Protein AF-A0A6N9YQQ5-F1 (afdb_monomer_lite)

Radius of gyration: 19.73 Å; chains: 1; bounding box: 57×59×34 Å

pLDDT: mean 76.79, std 17.22, range [44.03, 97.12]

Structure (mmCIF, N/CA/C/O backbone):
data_AF-A0A6N9YQQ5-F1
#
_entry.id   AF-A0A6N9YQQ5-F1
#
loop_
_atom_site.group_PDB
_atom_site.id
_atom_site.type_symbol
_atom_site.label_atom_id
_atom_site.label_alt_id
_atom_site.label_comp_id
_atom_site.label_asym_id
_atom_site.label_entity_id
_atom_site.label_seq_id
_atom_site.pdbx_PDB_ins_code
_atom_site.Cartn_x
_atom_site.Cartn_y
_atom_site.Cartn_z
_atom_site.occupancy
_atom_site.B_iso_or_equiv
_atom_site.auth_seq_id
_atom_site.auth_comp_id
_atom_site.auth_asym_id
_atom_site.auth_atom_id
_atom_site.pdbx_PDB_model_num
ATOM 1 N N . MET A 1 1 ? 18.029 0.906 15.409 1.00 44.41 1 MET A N 1
ATOM 2 C CA . MET A 1 1 ? 16.706 1.512 15.149 1.00 44.41 1 MET A CA 1
ATOM 3 C C . MET A 1 1 ? 16.114 0.746 13.986 1.00 44.41 1 MET A C 1
ATOM 5 O O . MET A 1 1 ? 16.618 0.909 12.889 1.00 44.41 1 MET A O 1
ATOM 9 N N . SER A 1 2 ? 15.171 -0.160 14.237 1.00 49.78 2 SER A N 1
ATOM 10 C CA . SER A 1 2 ? 14.577 -0.980 13.175 1.00 49.78 2 SER A CA 1
ATOM 11 C C . SER A 1 2 ? 13.732 -0.104 12.256 1.00 49.78 2 SER A C 1
ATOM 13 O O . SER A 1 2 ? 12.932 0.701 12.750 1.00 49.78 2 SER A O 1
ATOM 15 N N . ASP A 1 3 ? 13.934 -0.235 10.947 1.00 57.97 3 ASP A N 1
ATOM 16 C CA . ASP A 1 3 ? 13.104 0.438 9.956 1.00 57.97 3 ASP A CA 1
ATOM 17 C C . ASP A 1 3 ? 11.647 -0.001 10.140 1.00 57.97 3 ASP A C 1
ATOM 19 O O . ASP A 1 3 ? 11.323 -1.184 10.204 1.00 57.97 3 ASP A O 1
ATOM 23 N N . ARG A 1 4 ? 10.756 0.981 10.320 1.00 75.06 4 ARG A N 1
ATOM 24 C CA . ARG A 1 4 ? 9.326 0.753 10.604 1.00 75.06 4 ARG A CA 1
ATOM 25 C C . ARG A 1 4 ? 8.532 0.340 9.362 1.00 75.06 4 ARG A C 1
ATOM 27 O O . ARG A 1 4 ? 7.310 0.210 9.441 1.00 75.06 4 ARG A O 1
ATOM 34 N N . TYR A 1 5 ? 9.199 0.170 8.227 1.00 78.12 5 TYR A N 1
ATOM 35 C CA . TYR A 1 5 ? 8.588 -0.231 6.975 1.00 78.12 5 TYR A CA 1
ATOM 36 C C . TYR A 1 5 ? 9.581 -0.974 6.093 1.00 78.12 5 TYR A C 1
ATOM 38 O O . TYR A 1 5 ? 10.789 -0.803 6.242 1.00 78.12 5 TYR A O 1
ATOM 46 N N . VAL A 1 6 ? 9.042 -1.765 5.174 1.00 84.31 6 VAL A N 1
ATOM 47 C CA . VAL A 1 6 ? 9.791 -2.487 4.149 1.00 84.31 6 VAL A CA 1
ATOM 48 C C . VAL A 1 6 ? 9.030 -2.328 2.835 1.00 84.31 6 VAL A C 1
ATOM 50 O O . VAL A 1 6 ? 7.799 -2.446 2.803 1.00 84.31 6 VAL A O 1
ATOM 53 N N . LEU A 1 7 ? 9.738 -1.999 1.754 1.00 86.31 7 LEU A N 1
ATOM 54 C CA . LEU A 1 7 ? 9.137 -1.996 0.422 1.00 86.31 7 LEU A CA 1
ATOM 55 C C . LEU A 1 7 ? 8.830 -3.431 0.018 1.00 86.31 7 LEU A C 1
ATOM 57 O O . LEU A 1 7 ? 9.585 -4.345 0.337 1.00 86.31 7 LEU A O 1
ATOM 61 N N . VAL A 1 8 ? 7.737 -3.646 -0.708 1.00 85.75 8 VAL A N 1
ATOM 62 C CA . VAL A 1 8 ? 7.360 -5.000 -1.138 1.00 85.75 8 VAL A CA 1
ATOM 63 C C . VAL A 1 8 ? 8.489 -5.703 -1.903 1.00 85.75 8 VAL A C 1
ATOM 65 O O . VAL A 1 8 ? 8.668 -6.905 -1.750 1.00 85.75 8 VAL A O 1
ATOM 68 N N . GLU A 1 9 ? 9.296 -4.961 -2.662 1.00 84.69 9 GLU A N 1
ATOM 69 C CA . GLU A 1 9 ? 10.443 -5.499 -3.399 1.00 84.69 9 GLU A CA 1
ATOM 70 C C . GLU A 1 9 ? 11.585 -5.939 -2.475 1.00 84.69 9 GLU A C 1
ATOM 72 O O . GLU A 1 9 ? 12.107 -7.044 -2.635 1.00 84.69 9 GLU A O 1
ATOM 77 N N . ASP A 1 10 ? 11.913 -5.132 -1.463 1.00 84.38 10 ASP A N 1
ATOM 78 C CA . ASP A 1 10 ? 12.912 -5.477 -0.445 1.00 84.38 10 ASP A CA 1
ATOM 79 C C . ASP A 1 10 ? 12.462 -6.701 0.359 1.00 84.38 10 ASP A C 1
ATOM 81 O O . ASP A 1 10 ? 13.241 -7.623 0.591 1.00 84.38 10 ASP A O 1
ATOM 85 N N . ALA A 1 11 ? 11.172 -6.772 0.700 1.00 83.50 11 ALA A N 1
ATOM 86 C CA . ALA A 1 11 ? 10.595 -7.924 1.384 1.00 83.50 11 ALA A CA 1
ATOM 87 C C . ALA A 1 11 ? 10.686 -9.206 0.538 1.00 83.50 11 ALA A C 1
ATOM 89 O O . ALA A 1 11 ? 10.936 -10.294 1.064 1.00 83.50 11 ALA A O 1
ATOM 90 N N . ILE A 1 12 ? 10.514 -9.093 -0.784 1.00 82.81 12 ILE A N 1
ATOM 91 C CA . ILE A 1 12 ? 10.713 -10.209 -1.716 1.00 82.81 12 ILE A CA 1
ATOM 92 C C . ILE A 1 12 ? 12.190 -10.625 -1.751 1.00 82.81 12 ILE A C 1
ATOM 94 O O . ILE A 1 12 ? 12.478 -11.824 -1.774 1.00 82.81 12 ILE A O 1
ATOM 98 N N . ALA A 1 13 ? 13.124 -9.670 -1.760 1.00 83.38 13 ALA A N 1
ATOM 99 C CA . ALA A 1 13 ? 14.558 -9.954 -1.746 1.00 83.38 13 ALA A CA 1
ATOM 100 C C . ALA A 1 13 ? 14.984 -10.653 -0.443 1.00 83.38 13 ALA A C 1
ATOM 102 O O . ALA A 1 13 ? 15.577 -11.731 -0.487 1.00 83.38 13 ALA A O 1
ATOM 103 N N . ASP A 1 14 ? 14.575 -10.122 0.707 1.00 83.81 14 ASP A N 1
ATOM 104 C CA . ASP A 1 14 ? 14.819 -10.703 2.030 1.00 83.81 14 ASP A CA 1
ATOM 105 C C . ASP A 1 14 ? 14.288 -12.136 2.144 1.00 83.81 14 ASP A C 1
ATOM 107 O O . ASP A 1 14 ? 14.977 -13.022 2.658 1.00 83.81 14 ASP A O 1
ATOM 111 N N . ARG A 1 15 ? 13.095 -12.394 1.593 1.00 80.81 15 ARG A N 1
ATOM 112 C CA . ARG A 1 15 ? 12.509 -13.738 1.527 1.00 80.81 15 ARG A CA 1
ATOM 113 C C . ARG A 1 15 ? 13.369 -14.702 0.712 1.00 80.81 15 ARG A C 1
ATOM 115 O O . ARG A 1 15 ? 13.548 -15.848 1.123 1.00 80.81 15 ARG A O 1
ATOM 122 N N . ARG A 1 16 ? 13.907 -14.268 -0.433 1.00 79.88 16 ARG A N 1
ATOM 123 C CA . ARG A 1 16 ? 14.819 -15.096 -1.251 1.00 79.88 16 ARG A CA 1
ATOM 124 C C . ARG A 1 16 ? 16.094 -15.459 -0.490 1.00 79.88 16 ARG A C 1
ATOM 126 O O . ARG A 1 16 ? 16.671 -16.509 -0.750 1.00 79.88 16 ARG A O 1
ATOM 133 N N . GLU A 1 17 ? 16.489 -14.625 0.465 1.00 84.69 17 GLU A N 1
ATOM 134 C CA . GLU A 1 17 ? 17.653 -14.825 1.330 1.00 84.69 17 GLU A CA 1
ATOM 135 C C . GLU A 1 17 ? 17.317 -15.538 2.656 1.00 84.69 17 GLU A C 1
ATOM 137 O O . GLU A 1 17 ? 18.196 -15.725 3.497 1.00 84.69 17 GLU A O 1
ATOM 142 N N . GLY A 1 18 ? 16.064 -15.970 2.854 1.00 78.62 18 GLY A N 1
ATOM 143 C CA . GLY A 1 18 ? 15.627 -16.700 4.048 1.00 78.62 18 GLY A CA 1
ATOM 144 C C . GLY A 1 18 ? 15.507 -15.845 5.315 1.00 78.62 18 GLY A C 1
ATOM 145 O O . GLY A 1 18 ? 15.458 -16.396 6.417 1.00 78.62 18 GLY A O 1
ATOM 146 N N . ARG A 1 19 ? 15.470 -14.514 5.182 1.00 79.44 19 ARG A N 1
ATOM 147 C CA . ARG A 1 19 ? 15.170 -13.588 6.285 1.00 79.44 19 ARG A CA 1
ATOM 148 C C . ARG A 1 19 ? 13.656 -13.469 6.483 1.00 79.44 19 ARG A C 1
ATOM 150 O O . ARG A 1 19 ? 12.893 -13.763 5.571 1.00 79.44 19 ARG A O 1
ATOM 157 N N . ASP A 1 20 ? 13.227 -13.042 7.674 1.00 70.62 20 ASP A N 1
ATOM 158 C CA . ASP A 1 20 ? 11.829 -12.668 7.939 1.00 70.62 20 ASP A CA 1
ATOM 159 C C . ASP A 1 20 ? 11.631 -11.182 7.584 1.00 70.62 20 ASP A C 1
ATOM 161 O O . ASP A 1 20 ? 12.115 -10.321 8.326 1.00 70.62 20 ASP A O 1
ATOM 165 N N . PRO A 1 21 ? 10.960 -10.861 6.462 1.00 67.81 21 PRO A N 1
ATOM 166 C CA . PRO A 1 21 ? 10.908 -9.496 5.948 1.00 67.81 21 PRO A CA 1
ATOM 167 C C . PRO A 1 21 ? 9.890 -8.591 6.657 1.00 67.81 21 PRO A C 1
ATOM 169 O O . PRO A 1 21 ? 9.894 -7.383 6.439 1.00 67.81 21 PRO A O 1
ATOM 172 N N . VAL A 1 22 ? 8.966 -9.138 7.461 1.00 68.69 22 VAL A N 1
ATOM 173 C CA . VAL A 1 22 ? 7.728 -8.422 7.853 1.00 68.69 22 VAL A CA 1
ATOM 174 C C . VAL A 1 22 ? 7.458 -8.385 9.357 1.00 68.69 22 VAL A C 1
ATOM 176 O O . VAL A 1 22 ? 6.393 -7.935 9.791 1.00 68.69 22 VAL A O 1
ATOM 179 N N . ALA A 1 23 ? 8.411 -8.807 10.189 1.00 64.81 23 ALA A N 1
ATOM 180 C CA . ALA A 1 23 ? 8.263 -8.811 11.642 1.00 64.81 23 ALA A CA 1
ATOM 181 C C . ALA A 1 23 ? 8.130 -7.387 12.235 1.00 64.81 23 ALA A C 1
ATOM 183 O O . ALA A 1 23 ? 9.099 -6.766 12.666 1.00 64.81 23 ALA A O 1
ATOM 184 N N . GLY A 1 24 ? 6.895 -6.879 12.310 1.00 64.31 24 GLY A N 1
ATOM 185 C CA . GLY A 1 24 ? 6.561 -5.600 12.948 1.00 64.31 24 GLY A CA 1
ATOM 186 C C . GLY A 1 24 ? 6.788 -4.355 12.084 1.00 64.31 24 GLY A C 1
ATOM 187 O O . GLY A 1 24 ? 6.746 -3.247 12.618 1.00 64.31 24 GLY A O 1
ATOM 188 N N . ALA A 1 25 ? 7.001 -4.521 10.778 1.00 74.00 25 ALA A N 1
ATOM 189 C CA . ALA A 1 25 ? 7.158 -3.427 9.822 1.00 74.00 25 ALA A CA 1
ATOM 190 C C . ALA A 1 25 ? 5.900 -3.257 8.960 1.00 74.00 25 ALA A C 1
ATOM 192 O O . ALA A 1 25 ? 5.204 -4.220 8.669 1.00 74.00 25 ALA A O 1
ATOM 193 N N . CYS A 1 26 ? 5.597 -2.031 8.543 1.00 82.50 26 CYS A N 1
ATOM 194 C CA . CYS A 1 26 ? 4.584 -1.765 7.524 1.00 82.50 26 CYS A CA 1
ATOM 195 C C . CYS A 1 26 ? 5.095 -2.198 6.139 1.00 82.50 26 CYS A C 1
ATOM 197 O O . CYS A 1 26 ? 6.205 -1.824 5.769 1.00 82.50 26 CYS A O 1
ATOM 199 N N . VAL A 1 27 ? 4.298 -2.918 5.348 1.00 88.75 27 VAL A N 1
ATOM 200 C CA . VAL A 1 27 ? 4.651 -3.227 3.954 1.00 88.75 27 VAL A CA 1
ATOM 201 C C . VAL A 1 27 ? 4.112 -2.140 3.045 1.00 88.75 27 VAL A C 1
ATOM 203 O O . VAL A 1 27 ? 2.923 -1.817 3.075 1.00 88.75 27 VAL A O 1
ATOM 206 N N . VAL A 1 28 ? 4.999 -1.566 2.245 1.00 90.25 28 VAL A N 1
ATOM 207 C CA . VAL A 1 28 ? 4.684 -0.454 1.352 1.00 90.25 28 VAL A CA 1
ATOM 208 C C . VAL A 1 28 ? 4.761 -0.941 -0.080 1.00 90.25 28 VAL A C 1
ATOM 210 O O . VAL A 1 28 ? 5.764 -1.521 -0.499 1.00 90.25 28 VAL A O 1
ATOM 213 N N . VAL A 1 29 ? 3.695 -0.691 -0.827 1.00 92.44 29 VAL A N 1
ATOM 214 C CA . VAL A 1 29 ? 3.557 -1.108 -2.215 1.00 92.44 29 VAL A CA 1
ATOM 215 C C . VAL A 1 29 ? 3.416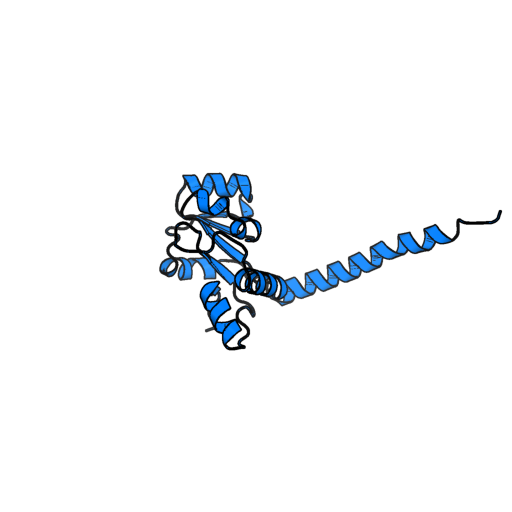 0.139 -3.083 1.00 92.44 29 VAL A C 1
ATOM 217 O O . VAL A 1 29 ? 2.407 0.841 -2.973 1.00 92.44 29 VAL A O 1
ATOM 220 N N . PRO A 1 30 ? 4.410 0.454 -3.930 1.00 91.38 30 PRO A N 1
ATOM 221 C CA . PRO A 1 30 ? 4.257 1.496 -4.933 1.00 91.38 30 PRO A CA 1
ATOM 222 C C . PRO A 1 30 ? 3.101 1.167 -5.882 1.00 91.38 30 PRO A C 1
ATOM 224 O O . PRO A 1 30 ? 2.888 0.004 -6.227 1.00 91.38 30 PRO A O 1
ATOM 227 N N . GLY A 1 31 ? 2.357 2.184 -6.307 1.00 91.56 31 GLY A N 1
ATOM 228 C CA . GLY A 1 31 ? 1.375 2.052 -7.375 1.00 91.56 31 GLY A CA 1
ATOM 229 C C . GLY A 1 31 ? 2.035 1.727 -8.714 1.00 91.56 31 GLY A C 1
ATOM 230 O O . GLY A 1 31 ? 3.220 1.994 -8.935 1.00 91.56 31 GLY A O 1
ATOM 231 N N . SER A 1 32 ? 1.251 1.165 -9.629 1.00 91.62 32 SER A N 1
ATOM 232 C CA . SER A 1 32 ? 1.693 0.782 -10.974 1.00 91.62 32 SER A CA 1
ATOM 233 C C . SER A 1 32 ? 2.308 1.934 -11.780 1.00 91.62 32 SER A C 1
ATOM 235 O O . SER A 1 32 ? 3.290 1.742 -12.495 1.00 91.62 32 SER A O 1
ATOM 237 N N . ALA A 1 33 ? 1.789 3.152 -11.623 1.00 87.19 33 ALA A N 1
ATOM 238 C CA . ALA A 1 33 ? 2.298 4.357 -12.261 1.00 87.19 33 ALA A CA 1
ATOM 239 C C . ALA A 1 33 ? 3.721 4.716 -11.807 1.00 87.19 33 ALA A C 1
ATOM 241 O O . ALA A 1 33 ? 4.484 5.299 -12.574 1.00 87.19 33 ALA A O 1
ATOM 242 N N . ALA A 1 34 ? 4.092 4.328 -10.585 1.00 84.38 34 ALA A N 1
ATOM 243 C CA . ALA A 1 34 ? 5.425 4.507 -10.020 1.00 84.38 34 ALA A CA 1
ATOM 244 C C . ALA A 1 34 ? 6.346 3.292 -10.263 1.00 84.38 34 ALA A C 1
ATOM 246 O O . ALA A 1 34 ? 7.383 3.172 -9.615 1.00 84.38 34 ALA A O 1
ATOM 247 N N . GLY A 1 35 ? 5.973 2.384 -11.173 1.00 84.94 35 GLY A N 1
ATOM 248 C CA . GLY A 1 35 ? 6.727 1.161 -11.466 1.00 84.94 35 GLY A CA 1
ATOM 249 C C . GLY A 1 35 ? 6.450 0.002 -10.506 1.00 84.94 35 GLY A C 1
ATOM 250 O O . GLY A 1 35 ? 7.106 -1.031 -10.602 1.00 84.94 35 GLY A O 1
ATOM 251 N N . GLY A 1 36 ? 5.482 0.152 -9.598 1.00 87.25 36 GLY A N 1
ATOM 252 C CA . GLY A 1 36 ? 5.051 -0.920 -8.710 1.00 87.25 36 GLY A CA 1
ATOM 253 C C . GLY A 1 36 ? 4.204 -1.993 -9.405 1.00 87.25 36 GLY A C 1
ATOM 254 O O . GLY A 1 36 ? 3.861 -1.883 -10.586 1.00 87.25 36 GLY A O 1
ATOM 255 N N . PRO A 1 37 ? 3.839 -3.062 -8.682 1.00 87.25 37 PRO A N 1
ATOM 256 C CA . PRO A 1 37 ? 3.098 -4.169 -9.266 1.00 87.25 37 PRO A CA 1
ATOM 257 C C . PRO A 1 37 ? 1.632 -3.808 -9.542 1.00 87.25 37 PRO A C 1
ATOM 259 O O . PRO A 1 37 ? 0.921 -3.323 -8.667 1.00 87.25 37 PRO A O 1
ATOM 262 N N . ALA A 1 38 ? 1.157 -4.122 -10.749 1.00 87.31 38 ALA A N 1
ATOM 263 C CA . ALA A 1 38 ? -0.263 -4.025 -11.105 1.00 87.31 38 ALA A CA 1
ATOM 264 C C . ALA A 1 38 ? -1.052 -5.310 -10.776 1.00 87.31 38 ALA A C 1
ATOM 266 O O . ALA A 1 38 ? -2.266 -5.273 -10.567 1.00 87.31 38 ALA A O 1
ATOM 267 N N . GLU A 1 39 ? -0.361 -6.451 -10.706 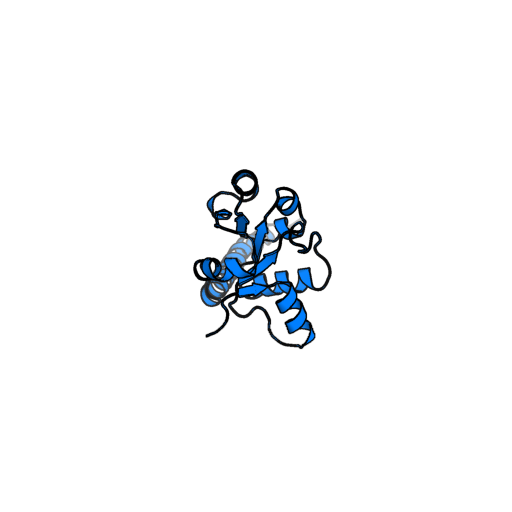1.00 89.69 39 GLU A N 1
ATOM 268 C CA . GLU A 1 39 ? -0.962 -7.773 -10.531 1.00 89.69 39 GLU A CA 1
ATOM 269 C C . GLU A 1 39 ? -0.460 -8.484 -9.271 1.00 89.69 39 GLU A C 1
ATOM 271 O O . GLU A 1 39 ? 0.671 -8.305 -8.814 1.00 89.69 39 GLU A O 1
ATOM 276 N N . LEU A 1 40 ? -1.317 -9.351 -8.734 1.00 85.62 40 LEU A N 1
ATOM 277 C CA . LEU A 1 40 ? -0.999 -10.238 -7.623 1.00 85.62 40 LEU A CA 1
ATOM 278 C C . LEU A 1 40 ? -0.369 -11.530 -8.146 1.00 85.62 40 LEU A C 1
ATOM 280 O O . LEU A 1 40 ? -1.069 -12.495 -8.445 1.00 85.62 40 LEU A O 1
ATOM 284 N N . VAL A 1 41 ? 0.962 -11.559 -8.231 1.00 87.94 41 VAL A N 1
ATOM 285 C CA . VAL A 1 41 ? 1.706 -12.722 -8.736 1.00 87.94 41 VAL A CA 1
ATOM 286 C C . VAL A 1 41 ? 2.745 -13.233 -7.741 1.00 87.94 41 VAL A C 1
ATOM 288 O O . VAL A 1 41 ? 3.472 -12.458 -7.119 1.00 87.94 41 VAL A O 1
ATOM 291 N N . GLY A 1 42 ? 2.824 -14.564 -7.623 1.00 87.88 42 GLY A N 1
ATOM 292 C CA . GLY A 1 42 ? 3.874 -15.307 -6.919 1.00 87.88 42 GLY A CA 1
ATOM 293 C C . GLY A 1 42 ? 4.343 -14.661 -5.613 1.00 87.88 42 GLY A C 1
ATOM 294 O O . GLY A 1 42 ? 3.604 -14.588 -4.634 1.00 87.88 42 GLY A O 1
ATOM 295 N N . ALA A 1 43 ? 5.583 -14.166 -5.626 1.00 86.88 43 ALA A N 1
ATOM 296 C CA . ALA A 1 43 ? 6.261 -13.625 -4.451 1.00 86.88 43 ALA A CA 1
ATOM 297 C C . ALA A 1 43 ? 5.562 -12.407 -3.816 1.00 86.88 43 ALA A C 1
ATOM 299 O O . ALA A 1 43 ? 5.669 -12.222 -2.607 1.00 86.88 43 ALA A O 1
ATOM 300 N N . ILE A 1 44 ? 4.825 -11.600 -4.591 1.00 87.81 44 ILE A N 1
ATOM 301 C CA . ILE A 1 44 ? 4.077 -10.451 -4.054 1.00 87.81 44 ILE A CA 1
ATOM 302 C C . ILE A 1 44 ? 2.946 -10.945 -3.152 1.00 87.81 44 ILE A C 1
ATOM 304 O O . ILE A 1 44 ? 2.779 -10.460 -2.037 1.00 87.81 44 ILE A O 1
ATOM 308 N N . VAL A 1 45 ? 2.192 -11.945 -3.616 1.00 88.62 45 VAL A N 1
ATOM 309 C CA . VAL A 1 45 ? 1.092 -12.539 -2.845 1.00 88.62 45 VAL A CA 1
ATOM 310 C C . VAL A 1 45 ? 1.618 -13.149 -1.553 1.00 88.62 45 VAL A C 1
ATOM 312 O O . VAL A 1 45 ? 1.052 -12.904 -0.489 1.00 88.62 45 VAL A O 1
ATOM 315 N N . ASP A 1 46 ? 2.726 -13.884 -1.634 1.00 88.38 46 ASP A N 1
ATOM 316 C CA . ASP A 1 46 ? 3.374 -14.482 -0.469 1.00 88.38 46 ASP A CA 1
ATOM 317 C C . ASP A 1 46 ? 3.739 -13.431 0.588 1.00 88.38 46 ASP A C 1
ATOM 319 O O . ASP A 1 46 ? 3.376 -13.585 1.755 1.00 88.38 46 ASP A O 1
ATOM 323 N N . VAL A 1 47 ? 4.396 -12.340 0.178 1.00 88.06 47 VAL A N 1
ATOM 324 C CA . VAL A 1 47 ? 4.798 -11.258 1.089 1.00 88.06 47 VAL A CA 1
ATOM 325 C C . VAL A 1 47 ? 3.586 -10.580 1.723 1.00 88.06 47 VAL A C 1
ATOM 327 O O . VAL A 1 47 ? 3.576 -10.355 2.932 1.00 88.06 47 VAL A O 1
ATOM 330 N N . LEU A 1 48 ? 2.540 -10.284 0.950 1.00 88.00 48 LEU A N 1
ATOM 331 C CA . LEU A 1 48 ? 1.339 -9.633 1.482 1.00 88.00 48 LEU A CA 1
ATOM 332 C C . LEU A 1 48 ? 0.572 -10.545 2.452 1.00 88.00 48 LEU A C 1
ATOM 334 O O . LEU A 1 48 ? 0.072 -10.077 3.478 1.00 88.00 48 LEU A O 1
ATOM 338 N N . ILE A 1 49 ? 0.521 -11.853 2.182 1.00 86.88 49 ILE A N 1
ATOM 339 C CA . ILE A 1 49 ? -0.052 -12.840 3.108 1.00 86.88 49 ILE A CA 1
ATOM 340 C C . ILE A 1 49 ? 0.761 -12.900 4.401 1.00 86.88 49 ILE A C 1
ATOM 342 O O . ILE A 1 49 ? 0.183 -12.986 5.487 1.00 86.88 49 ILE A O 1
ATOM 346 N N . GLU A 1 50 ? 2.087 -12.882 4.314 1.00 85.44 50 GLU A N 1
ATOM 347 C CA . GLU A 1 50 ? 2.959 -12.910 5.488 1.00 85.44 50 GLU A CA 1
ATOM 348 C C . GLU A 1 50 ? 2.846 -11.639 6.316 1.00 85.44 50 GLU A C 1
ATOM 350 O O . GLU A 1 50 ? 2.720 -11.728 7.539 1.00 85.44 50 GLU A O 1
ATOM 355 N N . ALA A 1 51 ? 2.779 -10.483 5.661 1.00 84.44 51 ALA A N 1
ATOM 356 C CA . ALA A 1 51 ? 2.529 -9.206 6.307 1.00 84.44 51 ALA A CA 1
ATOM 357 C C . ALA A 1 51 ? 1.222 -9.250 7.113 1.00 84.44 51 ALA A C 1
ATOM 359 O O . ALA A 1 51 ? 1.221 -9.045 8.330 1.00 84.44 51 ALA A O 1
ATOM 360 N N . GLU A 1 52 ? 0.118 -9.651 6.480 1.00 82.44 52 GLU A N 1
ATOM 361 C CA . GLU A 1 52 ? -1.176 -9.785 7.155 1.00 82.44 52 GLU A CA 1
ATOM 362 C C . GLU A 1 52 ? -1.123 -10.840 8.280 1.00 82.44 52 GLU A C 1
ATOM 364 O O . GLU A 1 52 ? -1.700 -10.674 9.364 1.00 82.44 52 GLU A O 1
ATOM 369 N N . ARG A 1 53 ? -0.378 -11.938 8.085 1.00 83.06 53 ARG A N 1
ATOM 370 C CA . ARG A 1 53 ? -0.184 -12.968 9.116 1.00 83.06 53 ARG A CA 1
ATOM 371 C C . ARG A 1 53 ? 0.563 -12.437 10.334 1.00 83.06 53 ARG A C 1
ATOM 373 O O . ARG A 1 53 ? 0.156 -12.787 11.451 1.00 83.06 53 ARG A O 1
ATOM 380 N N . ALA A 1 54 ? 1.580 -11.610 10.118 1.00 79.19 54 ALA A N 1
ATOM 381 C CA . ALA A 1 54 ? 2.378 -10.934 11.135 1.00 79.19 54 ALA A CA 1
ATOM 382 C C . ALA A 1 54 ? 1.636 -9.754 11.789 1.00 79.19 54 ALA A C 1
ATOM 384 O O . ALA A 1 54 ? 2.032 -9.297 12.863 1.00 79.19 54 ALA A O 1
ATOM 385 N N . GLY A 1 55 ? 0.527 -9.304 11.193 1.00 75.62 55 GLY A N 1
ATOM 386 C CA . GLY A 1 55 ? -0.215 -8.130 11.644 1.00 75.62 55 GLY A CA 1
ATOM 387 C C . GLY A 1 55 ? 0.367 -6.807 11.145 1.00 75.62 55 GLY A C 1
ATOM 388 O O . GLY A 1 55 ? -0.002 -5.752 11.663 1.00 75.62 55 GLY A O 1
ATOM 389 N N . ALA A 1 56 ? 1.270 -6.868 10.168 1.00 83.50 56 ALA A N 1
ATOM 390 C CA . ALA A 1 56 ? 1.782 -5.718 9.447 1.00 83.50 56 ALA A CA 1
ATOM 391 C C . ALA A 1 56 ? 0.682 -5.107 8.571 1.00 83.50 56 ALA A C 1
ATOM 393 O O . ALA A 1 56 ? -0.112 -5.814 7.955 1.00 83.50 56 ALA A O 1
ATOM 394 N N . ALA A 1 57 ? 0.635 -3.778 8.518 1.00 83.88 57 ALA A N 1
ATOM 395 C CA . ALA A 1 57 ? -0.250 -3.078 7.600 1.00 83.88 57 ALA A CA 1
ATOM 396 C C . ALA A 1 57 ? 0.357 -3.074 6.191 1.00 83.88 57 ALA A C 1
ATOM 398 O O . ALA A 1 57 ? 1.543 -2.789 6.042 1.00 83.88 57 ALA A O 1
ATOM 399 N N . CYS A 1 58 ? -0.468 -3.334 5.177 1.00 89.75 58 CYS A N 1
ATOM 400 C CA . CYS A 1 58 ? -0.115 -3.142 3.771 1.00 89.75 58 CYS A CA 1
ATOM 401 C C . CYS A 1 58 ? -0.658 -1.793 3.286 1.00 89.75 58 CYS A C 1
ATOM 403 O O . CYS A 1 58 ? -1.855 -1.517 3.435 1.00 89.75 58 CYS A O 1
ATOM 405 N N . VAL A 1 59 ? 0.215 -0.965 2.714 1.00 91.31 59 VAL A N 1
ATOM 406 C CA . VAL A 1 59 ? -0.084 0.406 2.283 1.00 91.31 59 VAL A CA 1
ATOM 407 C C . VAL A 1 59 ? 0.225 0.557 0.800 1.00 91.31 59 VAL A C 1
ATOM 409 O O . VAL A 1 59 ? 1.339 0.261 0.378 1.00 91.31 59 VAL A O 1
ATOM 412 N N . LEU A 1 60 ? -0.748 1.034 0.027 1.00 94.25 60 LEU A N 1
ATOM 413 C CA . LEU A 1 60 ? -0.576 1.409 -1.375 1.00 94.25 60 LEU A CA 1
ATOM 414 C C . LEU A 1 60 ? -0.165 2.881 -1.491 1.00 94.25 60 LEU A C 1
ATOM 416 O O . LEU A 1 60 ? -0.761 3.740 -0.839 1.00 94.25 60 LEU A O 1
ATOM 420 N N . LEU A 1 61 ? 0.791 3.171 -2.370 1.00 94.06 61 LEU A N 1
ATOM 421 C CA . LEU A 1 61 ? 1.165 4.527 -2.772 1.00 94.06 61 LEU A CA 1
ATOM 422 C C . LEU A 1 61 ? 0.562 4.835 -4.147 1.00 94.06 61 LEU A C 1
ATOM 424 O O . LEU A 1 61 ? 1.105 4.420 -5.167 1.00 94.06 61 LEU A O 1
ATOM 428 N N . ALA A 1 62 ? -0.569 5.531 -4.180 1.00 95.50 62 ALA A N 1
ATOM 429 C CA . ALA A 1 62 ? -1.287 5.843 -5.410 1.00 95.50 62 ALA A CA 1
ATOM 430 C C . ALA A 1 62 ? -0.909 7.244 -5.912 1.00 95.50 62 ALA A C 1
ATOM 432 O O . ALA A 1 62 ? -1.282 8.248 -5.303 1.00 95.50 62 ALA A O 1
ATOM 433 N N . GLY A 1 63 ? -0.173 7.307 -7.023 1.00 92.75 63 GLY A N 1
ATOM 434 C CA . GLY A 1 63 ? 0.177 8.566 -7.693 1.00 92.75 63 GLY A CA 1
ATOM 435 C C . GLY A 1 63 ? -0.791 8.929 -8.819 1.00 92.75 63 GLY A C 1
ATOM 436 O O . GLY A 1 63 ? -0.911 10.096 -9.196 1.00 92.75 63 GLY A O 1
ATOM 437 N N . GLU A 1 64 ? -1.504 7.937 -9.350 1.00 95.56 64 GLU A N 1
ATOM 438 C CA . GLU A 1 64 ? -2.515 8.095 -10.388 1.00 95.56 64 GLU A CA 1
ATOM 439 C C . GLU A 1 64 ? -3.779 7.287 -10.068 1.00 95.56 64 GLU A C 1
ATOM 441 O O . GLU A 1 64 ? -3.747 6.307 -9.329 1.00 95.56 64 GLU A O 1
ATOM 446 N N . LYS A 1 65 ? -4.909 7.657 -10.684 1.00 95.75 65 LYS A N 1
ATOM 447 C CA . LYS A 1 65 ? -6.202 6.973 -10.493 1.00 95.75 65 LYS A CA 1
ATOM 448 C C . LYS A 1 65 ? -6.134 5.486 -10.847 1.00 95.75 65 LYS A C 1
ATOM 450 O O . LYS A 1 65 ? -6.613 4.654 -10.089 1.00 95.75 65 LYS A O 1
ATOM 455 N N . ARG A 1 66 ? -5.424 5.145 -11.931 1.00 94.31 66 ARG A N 1
ATOM 456 C CA . ARG A 1 66 ? -5.212 3.753 -12.366 1.00 94.31 66 ARG A CA 1
ATOM 457 C C . ARG A 1 66 ? -4.525 2.870 -11.322 1.00 94.31 66 ARG A C 1
ATOM 459 O O . ARG A 1 66 ? -4.659 1.656 -11.395 1.00 94.31 66 ARG A O 1
ATOM 466 N N . ASP A 1 67 ? -3.804 3.450 -10.359 1.00 94.62 67 ASP A N 1
ATOM 467 C CA . ASP A 1 67 ? -3.180 2.672 -9.285 1.00 94.62 67 ASP A CA 1
ATOM 468 C C . ASP A 1 67 ? -4.227 2.054 -8.352 1.00 94.62 67 ASP A C 1
ATOM 470 O O . ASP A 1 67 ? -3.976 0.998 -7.771 1.00 94.62 67 ASP A O 1
ATOM 474 N N . LEU A 1 68 ? -5.401 2.686 -8.240 1.00 95.56 68 LEU A N 1
ATOM 475 C CA . LEU A 1 68 ? -6.522 2.252 -7.404 1.00 95.56 68 LEU A CA 1
A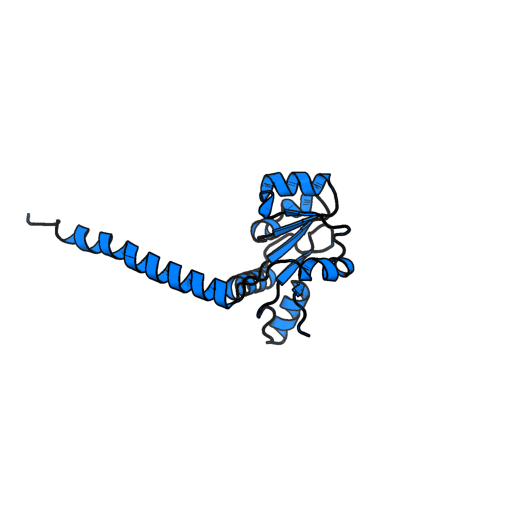TOM 476 C C . LEU A 1 68 ? -7.292 1.071 -8.013 1.00 95.56 68 LEU A C 1
ATOM 478 O O . LEU A 1 68 ? -7.915 0.311 -7.275 1.00 95.56 68 LEU A O 1
ATOM 482 N N . ASP A 1 69 ? -7.191 0.882 -9.330 1.00 93.69 69 ASP A N 1
ATOM 483 C CA . ASP A 1 69 ? -7.888 -0.162 -10.095 1.00 93.69 69 ASP A CA 1
ATOM 484 C C . ASP A 1 69 ? -7.054 -1.447 -10.260 1.00 93.69 69 ASP A C 1
ATOM 486 O O . ASP A 1 69 ? -7.287 -2.262 -11.155 1.00 93.69 69 ASP A O 1
ATOM 490 N N . THR A 1 70 ? -6.049 -1.646 -9.405 1.00 92.12 70 THR A N 1
ATOM 491 C CA . THR A 1 70 ? -5.154 -2.808 -9.466 1.00 92.12 70 THR A CA 1
ATOM 492 C C . THR A 1 70 ? -5.588 -3.918 -8.509 1.00 92.12 70 THR A C 1
ATOM 494 O O . THR A 1 70 ? -6.166 -3.678 -7.445 1.00 92.12 70 THR A O 1
ATOM 497 N N . ALA A 1 71 ? -5.241 -5.169 -8.832 1.00 91.06 71 ALA A N 1
ATOM 498 C CA . ALA A 1 71 ? -5.458 -6.292 -7.912 1.00 91.06 71 ALA A CA 1
ATOM 499 C C . ALA A 1 71 ? -4.696 -6.092 -6.588 1.00 91.06 71 ALA A C 1
ATOM 501 O O . ALA A 1 71 ? -5.142 -6.518 -5.524 1.00 91.06 71 ALA A O 1
ATOM 502 N N . VAL A 1 72 ? -3.559 -5.400 -6.658 1.00 89.88 72 VAL A N 1
ATOM 503 C CA . VAL A 1 72 ? -2.750 -4.997 -5.508 1.00 89.88 72 VAL A CA 1
ATOM 504 C C . VAL A 1 72 ? -3.489 -3.984 -4.632 1.00 89.88 72 VAL A C 1
ATOM 506 O O . VAL A 1 72 ? -3.529 -4.147 -3.413 1.00 89.88 72 VAL A O 1
ATOM 509 N N . ALA A 1 73 ? -4.147 -2.987 -5.225 1.00 91.50 73 ALA A N 1
ATOM 510 C CA . ALA A 1 73 ? -4.945 -2.026 -4.470 1.00 91.50 73 ALA A CA 1
ATOM 511 C C . ALA A 1 73 ? -6.056 -2.704 -3.661 1.00 91.50 73 ALA A C 1
ATOM 513 O O . ALA A 1 73 ? -6.269 -2.351 -2.504 1.00 91.50 73 ALA A O 1
ATOM 514 N N . ALA A 1 74 ? -6.695 -3.738 -4.216 1.00 88.88 74 ALA A N 1
ATOM 515 C CA . ALA A 1 74 ? -7.765 -4.475 -3.542 1.00 88.88 74 ALA A CA 1
ATOM 516 C C . ALA A 1 74 ? -7.323 -5.203 -2.256 1.00 88.88 74 ALA A C 1
ATOM 518 O O . ALA A 1 74 ? -8.157 -5.478 -1.390 1.00 88.88 74 ALA A O 1
ATOM 519 N N . VAL A 1 75 ? -6.033 -5.530 -2.116 1.00 89.25 75 VAL A N 1
ATOM 520 C CA . VAL A 1 75 ? -5.491 -6.197 -0.918 1.00 89.25 75 VAL A CA 1
ATOM 521 C C . VAL A 1 75 ? -4.803 -5.235 0.048 1.00 89.25 75 VAL A C 1
ATOM 523 O O . VAL A 1 75 ? -4.648 -5.558 1.227 1.00 89.25 75 VAL A O 1
ATOM 526 N N . CYS A 1 76 ? -4.412 -4.046 -0.412 1.00 89.94 76 CYS A N 1
ATOM 527 C CA . CYS A 1 76 ? -3.869 -3.012 0.455 1.00 89.94 76 CYS A CA 1
ATOM 528 C C . CYS A 1 76 ? -4.958 -2.444 1.370 1.00 89.94 76 CYS A C 1
ATOM 530 O O . CYS A 1 76 ? -6.069 -2.112 0.960 1.00 89.94 76 CYS A O 1
ATOM 532 N N . ARG A 1 77 ? -4.628 -2.317 2.657 1.00 88.56 77 ARG A N 1
ATOM 533 C CA . ARG A 1 77 ? -5.580 -1.861 3.676 1.00 88.56 77 ARG A CA 1
ATOM 534 C C . ARG A 1 77 ? -5.681 -0.342 3.743 1.00 88.56 77 ARG A C 1
ATOM 536 O O . ARG A 1 77 ? -6.727 0.178 4.128 1.00 88.56 77 ARG A O 1
ATOM 543 N N . TYR A 1 78 ? -4.585 0.336 3.429 1.00 90.94 78 TYR A N 1
ATOM 544 C CA . TYR A 1 78 ? -4.466 1.786 3.458 1.00 90.94 78 TYR A CA 1
ATOM 545 C C . TYR A 1 78 ? -3.962 2.290 2.113 1.00 90.94 78 TYR A C 1
ATOM 547 O O . TYR A 1 78 ? -3.180 1.606 1.449 1.00 90.94 78 TYR A O 1
ATOM 555 N N . VAL A 1 79 ? -4.381 3.497 1.750 1.00 93.00 79 VAL A N 1
ATOM 556 C CA . VAL A 1 79 ? -3.954 4.184 0.531 1.00 93.00 79 VAL A CA 1
ATOM 557 C C . VAL A 1 79 ? -3.373 5.540 0.897 1.00 93.00 79 VAL A C 1
ATOM 559 O O . VAL A 1 79 ? -3.896 6.254 1.755 1.00 93.00 79 VAL A O 1
ATOM 562 N N . VAL A 1 80 ? -2.286 5.892 0.229 1.00 92.88 80 VAL A N 1
ATOM 563 C CA . VAL A 1 80 ? -1.616 7.181 0.335 1.00 92.88 80 VAL A CA 1
ATOM 564 C C . VAL A 1 80 ? -1.608 7.828 -1.033 1.00 92.88 80 VAL A C 1
ATOM 566 O O . VAL A 1 80 ? -1.230 7.175 -2.001 1.00 92.88 80 VAL A O 1
ATOM 569 N N . ALA A 1 81 ? -1.999 9.094 -1.103 1.00 94.19 81 ALA A N 1
ATOM 570 C CA . ALA A 1 81 ? -1.982 9.871 -2.335 1.00 94.19 81 ALA A CA 1
ATOM 571 C C . ALA A 1 81 ? -1.494 11.299 -2.065 1.00 94.19 81 ALA A C 1
ATOM 573 O O . ALA A 1 81 ? -1.706 11.843 -0.981 1.00 94.19 81 ALA A O 1
ATOM 574 N N . ASP A 1 82 ? -0.860 11.915 -3.055 1.00 93.25 82 ASP A N 1
ATOM 575 C CA . ASP A 1 82 ? -0.409 13.312 -3.019 1.00 93.25 82 ASP A CA 1
ATOM 576 C C . ASP A 1 82 ? -1.280 14.244 -3.875 1.00 93.25 82 ASP A C 1
ATOM 578 O O . ASP A 1 82 ? -1.381 15.441 -3.600 1.00 93.25 82 ASP A O 1
ATOM 582 N N . ARG A 1 83 ? -1.983 13.694 -4.870 1.00 94.44 83 ARG A N 1
ATOM 583 C CA . ARG A 1 83 ? -2.866 14.446 -5.768 1.00 94.44 83 ARG A CA 1
ATOM 584 C C . ARG A 1 83 ? -4.317 14.489 -5.275 1.00 94.44 83 ARG A C 1
ATOM 586 O O . ARG A 1 83 ? -4.880 13.428 -4.986 1.00 94.44 83 ARG A O 1
ATOM 593 N N . PRO A 1 84 ? -4.968 15.669 -5.229 1.00 95.31 84 PRO A N 1
ATOM 594 C CA . PRO A 1 84 ? -6.356 15.804 -4.779 1.00 95.31 84 PRO A CA 1
ATOM 595 C C . PRO A 1 84 ? -7.349 14.911 -5.532 1.00 95.31 84 PRO A C 1
ATOM 597 O O . PRO A 1 84 ? -8.220 14.304 -4.914 1.00 95.31 84 PRO A O 1
ATOM 600 N N . GLU A 1 85 ? -7.197 14.784 -6.850 1.00 96.50 85 GLU A N 1
ATOM 601 C CA . GLU A 1 85 ? -8.087 13.997 -7.703 1.00 96.50 85 GLU A CA 1
ATOM 602 C C . GLU A 1 85 ? -7.961 12.483 -7.482 1.00 96.50 85 GLU A C 1
ATOM 604 O O . GLU A 1 85 ? -8.940 11.759 -7.655 1.00 96.50 85 GLU A O 1
ATOM 609 N N . VAL A 1 86 ? -6.777 12.004 -7.087 1.00 96.62 86 VAL A N 1
ATOM 610 C CA . VAL A 1 86 ? -6.543 10.599 -6.710 1.00 96.62 86 VAL A CA 1
ATOM 611 C C . VAL A 1 86 ? -7.046 10.360 -5.290 1.00 96.62 86 VAL A C 1
ATOM 613 O O . VAL A 1 86 ? -7.655 9.334 -5.004 1.00 96.62 86 VAL A O 1
ATOM 616 N N . LEU A 1 87 ? -6.842 11.333 -4.401 1.00 95.88 87 LEU A N 1
ATOM 617 C CA . LEU A 1 87 ? -7.286 11.281 -3.013 1.00 95.88 87 LEU A CA 1
ATOM 618 C C . LEU A 1 87 ? -8.812 11.199 -2.896 1.00 95.88 87 LEU A C 1
ATOM 620 O O . LEU A 1 87 ? -9.326 10.428 -2.087 1.00 95.88 87 LEU A O 1
ATOM 624 N N . GLU A 1 88 ? -9.539 11.996 -3.678 1.00 96.75 88 GLU A N 1
ATOM 625 C CA . GLU A 1 88 ? -11.001 11.970 -3.702 1.00 96.75 88 GLU A CA 1
ATOM 626 C C . GLU A 1 88 ? -11.522 10.596 -4.135 1.00 96.75 88 GLU A C 1
ATOM 628 O O . GLU A 1 88 ? -12.356 10.005 -3.449 1.00 96.75 88 GLU A O 1
ATOM 633 N N . GLU A 1 89 ? -10.971 10.050 -5.215 1.00 97.12 89 GLU A N 1
ATOM 634 C CA . GLU A 1 89 ? -11.351 8.737 -5.733 1.00 97.12 89 GLU A CA 1
ATOM 635 C C . GLU A 1 89 ? -10.991 7.609 -4.761 1.00 97.12 89 GLU A C 1
ATOM 637 O O . GLU A 1 89 ? -11.829 6.768 -4.431 1.00 97.12 89 GLU A O 1
ATOM 642 N N . ALA A 1 90 ? -9.791 7.652 -4.180 1.00 96.19 90 ALA A N 1
ATOM 643 C CA . ALA A 1 90 ? -9.384 6.712 -3.146 1.00 96.19 90 ALA A CA 1
ATOM 644 C C . ALA A 1 90 ? -10.338 6.754 -1.941 1.00 96.19 90 ALA A C 1
ATOM 646 O O . ALA A 1 90 ? -10.708 5.708 -1.408 1.00 96.19 90 ALA A O 1
ATOM 647 N N . ARG A 1 91 ? -10.786 7.942 -1.509 1.00 96.56 91 ARG A N 1
ATOM 648 C CA . ARG A 1 91 ? -11.744 8.078 -0.395 1.00 96.56 91 ARG A CA 1
ATOM 649 C C . ARG A 1 91 ? -13.102 7.471 -0.721 1.00 96.56 91 ARG A C 1
ATOM 651 O O . ARG A 1 91 ? -13.719 6.903 0.178 1.00 96.56 91 ARG A O 1
ATOM 658 N N . GLN A 1 92 ? -13.553 7.570 -1.968 1.00 96.00 92 GLN A N 1
ATOM 659 C CA . GLN A 1 92 ? -14.798 6.943 -2.415 1.00 96.00 92 GLN A CA 1
ATOM 660 C C . GLN A 1 92 ? -14.695 5.410 -2.401 1.00 96.00 92 GLN A C 1
ATOM 662 O O . GLN A 1 92 ? -15.629 4.744 -1.960 1.00 96.00 92 GLN A O 1
ATOM 667 N N . LEU A 1 93 ? -13.554 4.856 -2.821 1.00 94.62 93 LEU A N 1
ATOM 668 C CA . LEU A 1 93 ? -13.348 3.407 -2.938 1.00 94.62 93 LEU A CA 1
ATOM 669 C C . LEU A 1 93 ? -13.005 2.723 -1.602 1.00 94.62 93 LEU A C 1
ATOM 671 O O . LEU A 1 93 ? -13.533 1.656 -1.290 1.00 94.62 93 LEU A O 1
ATOM 675 N N . PHE A 1 94 ? -12.133 3.331 -0.794 1.00 91.44 94 PHE A N 1
ATOM 676 C CA . PHE A 1 94 ? -11.566 2.717 0.417 1.00 91.44 94 PHE A CA 1
ATOM 677 C C . PHE A 1 94 ? -12.158 3.267 1.721 1.00 91.44 94 PHE A C 1
ATOM 679 O O . PHE A 1 94 ? -11.988 2.662 2.785 1.00 91.44 94 PHE A O 1
ATOM 686 N N . GLY A 1 95 ? -12.867 4.394 1.648 1.00 93.31 95 GLY A N 1
ATOM 687 C CA . GLY A 1 95 ? -13.372 5.133 2.799 1.00 93.31 95 GLY A CA 1
ATOM 688 C C . GLY A 1 95 ? -12.337 6.106 3.387 1.00 93.31 95 GLY A C 1
ATOM 689 O O . GLY A 1 95 ? -11.131 5.851 3.342 1.00 93.31 95 GLY A O 1
ATOM 690 N N . PRO A 1 96 ? -12.785 7.224 3.986 1.00 91.38 96 PRO A N 1
ATOM 691 C CA . PRO A 1 96 ? -11.906 8.314 4.413 1.00 91.38 96 PRO A CA 1
ATOM 692 C C . PRO A 1 96 ? -10.909 7.918 5.507 1.00 91.38 96 PRO A C 1
ATOM 694 O O . PRO A 1 96 ? -9.794 8.428 5.520 1.00 91.38 96 PRO A O 1
ATOM 697 N N . ASP A 1 97 ? -11.259 6.966 6.375 1.00 88.81 97 ASP A N 1
ATOM 698 C CA . ASP A 1 97 ? -10.395 6.524 7.480 1.00 88.81 97 ASP A CA 1
ATOM 699 C C . ASP A 1 97 ? -9.162 5.731 7.018 1.00 88.81 97 ASP A C 1
ATOM 701 O O . ASP A 1 97 ? -8.232 5.493 7.793 1.00 88.81 97 ASP A O 1
ATOM 705 N N . ARG A 1 98 ? -9.172 5.256 5.768 1.00 89.19 98 ARG A N 1
ATOM 706 C CA . ARG A 1 98 ? -8.118 4.406 5.196 1.00 89.19 98 ARG A CA 1
ATOM 707 C C . ARG A 1 98 ? -7.230 5.145 4.206 1.00 89.19 98 ARG A C 1
ATOM 709 O O . ARG A 1 98 ? -6.268 4.559 3.716 1.00 89.19 98 ARG A O 1
ATOM 716 N N . VAL A 1 99 ? -7.541 6.408 3.929 1.00 92.44 99 VAL A N 1
ATOM 717 C CA . VAL A 1 99 ? -6.880 7.204 2.900 1.00 92.44 99 VAL A CA 1
ATOM 718 C C . VAL A 1 99 ? -6.191 8.396 3.537 1.00 92.44 99 VAL A C 1
ATOM 720 O O . VAL A 1 99 ? -6.824 9.197 4.224 1.00 92.44 99 VAL A O 1
ATOM 723 N N . GLN A 1 100 ? -4.896 8.536 3.280 1.00 90.12 100 GLN A N 1
ATOM 724 C CA . GLN A 1 100 ? -4.105 9.657 3.770 1.00 90.12 100 GLN A CA 1
ATOM 725 C C . GLN A 1 100 ? -3.530 10.487 2.632 1.00 90.12 100 GLN A C 1
ATOM 727 O O . GLN A 1 100 ? -3.102 9.960 1.607 1.00 90.12 100 GLN A O 1
ATOM 732 N N . GLN A 1 101 ? -3.518 11.798 2.855 1.00 91.06 101 GLN A N 1
ATOM 733 C CA . GLN A 1 101 ? -2.857 12.742 1.973 1.00 91.06 101 GLN A CA 1
ATOM 734 C C . GLN A 1 101 ? -1.425 12.966 2.446 1.00 91.06 101 GLN A C 1
ATOM 736 O O . GLN A 1 101 ? -1.192 13.179 3.637 1.00 91.06 101 GLN A O 1
ATOM 741 N N . VAL A 1 102 ? -0.486 12.952 1.509 1.00 89.31 102 VAL A N 1
ATOM 742 C CA . VAL A 1 102 ? 0.920 13.304 1.738 1.00 89.31 102 VAL A CA 1
ATOM 743 C C . VAL A 1 102 ? 1.360 14.375 0.751 1.00 89.31 102 VAL A C 1
ATOM 745 O O . VAL A 1 102 ? 0.647 14.694 -0.193 1.00 89.31 102 VAL A O 1
ATOM 748 N N . GLU A 1 103 ? 2.539 14.944 0.978 1.00 86.88 103 GLU A N 1
ATOM 749 C CA . GLU A 1 103 ? 3.134 15.918 0.060 1.00 86.88 103 GLU A CA 1
ATOM 750 C C . GLU A 1 103 ? 3.659 15.257 -1.224 1.00 86.88 103 GLU A C 1
ATOM 752 O O . GLU A 1 103 ? 3.598 15.853 -2.295 1.00 86.88 103 GLU A O 1
ATOM 757 N N . SER A 1 104 ? 4.141 14.014 -1.128 1.00 87.69 104 SER A N 1
ATOM 758 C CA . SER A 1 104 ? 4.610 13.242 -2.277 1.00 87.69 104 SER A CA 1
ATOM 759 C C . SER A 1 104 ? 4.477 11.741 -2.047 1.00 87.69 104 SER A C 1
ATOM 761 O O . SER A 1 104 ? 4.784 11.245 -0.959 1.00 87.69 104 SER A O 1
ATOM 763 N N . VAL A 1 105 ? 4.091 11.009 -3.097 1.00 86.38 105 VAL A N 1
ATOM 764 C CA . VAL A 1 105 ? 4.132 9.536 -3.119 1.00 86.38 105 VAL A CA 1
ATOM 765 C C . VAL A 1 105 ? 5.489 8.961 -3.552 1.00 86.38 105 VAL A C 1
ATOM 767 O O . VAL A 1 105 ? 5.617 7.753 -3.755 1.00 86.38 105 VAL A O 1
ATOM 770 N N . ALA A 1 106 ? 6.526 9.795 -3.688 1.00 83.94 106 ALA A N 1
ATOM 771 C CA . ALA A 1 106 ? 7.882 9.318 -3.932 1.00 83.94 106 ALA A CA 1
ATOM 772 C C . ALA A 1 106 ? 8.393 8.505 -2.731 1.00 83.94 106 ALA A C 1
ATOM 774 O O . ALA A 1 106 ? 8.365 8.969 -1.587 1.00 83.94 106 ALA A O 1
ATOM 775 N N . V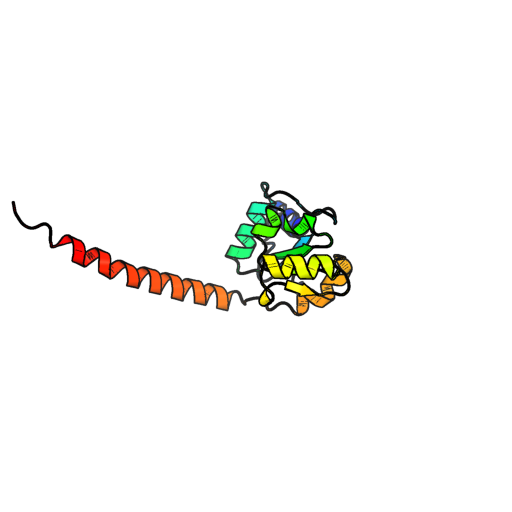AL A 1 107 ? 8.901 7.299 -2.998 1.00 73.75 107 VAL A N 1
ATOM 776 C CA . VAL A 1 107 ? 9.328 6.324 -1.979 1.00 73.75 107 VAL A CA 1
ATOM 777 C C . VAL A 1 107 ? 10.305 6.923 -0.956 1.00 73.75 107 VAL A C 1
ATOM 779 O O . VAL A 1 107 ? 10.155 6.705 0.249 1.00 73.75 107 VAL A O 1
ATOM 782 N N . ASP A 1 108 ? 11.251 7.749 -1.405 1.00 72.50 108 ASP A N 1
ATOM 783 C CA . ASP A 1 108 ? 12.231 8.406 -0.531 1.00 72.50 108 ASP A CA 1
ATOM 784 C C . ASP A 1 108 ? 11.609 9.425 0.439 1.00 72.50 108 ASP A C 1
ATOM 786 O O . ASP A 1 108 ? 12.118 9.627 1.544 1.00 72.50 108 ASP A O 1
ATOM 790 N N . GLN A 1 109 ? 10.483 10.039 0.070 1.00 72.25 109 GLN A N 1
ATOM 791 C CA . GLN A 1 109 ? 9.807 11.064 0.877 1.00 72.25 109 GLN A CA 1
ATOM 792 C C . GLN A 1 109 ? 8.815 10.457 1.879 1.00 72.25 109 GLN A C 1
ATOM 794 O O . GLN A 1 109 ? 8.601 10.985 2.977 1.00 72.25 109 GLN A O 1
ATOM 799 N N . ILE A 1 110 ? 8.287 9.277 1.557 1.00 72.31 110 ILE A N 1
ATOM 800 C CA . ILE A 1 110 ? 7.307 8.542 2.362 1.00 72.31 110 ILE A CA 1
ATOM 801 C C . ILE A 1 110 ? 7.885 8.040 3.698 1.00 72.31 110 ILE A C 1
ATOM 803 O O . ILE A 1 110 ? 7.141 7.840 4.665 1.00 72.31 110 ILE A O 1
ATOM 807 N N . ARG A 1 111 ? 9.215 7.910 3.812 1.00 68.06 111 ARG A N 1
ATOM 808 C CA . ARG A 1 111 ? 9.908 7.498 5.051 1.00 68.06 111 ARG A CA 1
ATOM 809 C C . ARG A 1 111 ? 9.500 8.322 6.277 1.00 68.06 111 ARG A C 1
ATOM 811 O O . ARG A 1 111 ? 9.454 7.803 7.394 1.00 68.06 111 ARG A O 1
ATOM 818 N N . SER A 1 112 ? 9.239 9.614 6.072 1.00 65.12 112 SER A N 1
ATOM 819 C CA . SER A 1 112 ? 8.838 10.553 7.124 1.00 65.12 112 SER A CA 1
ATOM 820 C C . SER A 1 112 ? 7.407 10.293 7.614 1.00 65.12 112 SER A C 1
ATOM 822 O O . SER A 1 112 ? 7.154 10.312 8.822 1.00 65.12 112 SER A O 1
ATOM 824 N N . TRP A 1 113 ? 6.502 9.963 6.691 1.00 69.25 113 TRP A N 1
ATOM 825 C CA . TRP A 1 113 ? 5.088 9.725 6.954 1.00 69.25 113 TRP A CA 1
ATOM 826 C C . TRP A 1 113 ? 4.819 8.343 7.558 1.00 69.25 113 TRP A C 1
ATOM 828 O O . TRP A 1 113 ? 4.068 8.252 8.527 1.00 69.25 113 TRP A O 1
ATOM 838 N N . ILE A 1 114 ? 5.477 7.269 7.096 1.00 65.88 114 ILE A N 1
ATOM 839 C CA . ILE A 1 114 ? 5.179 5.906 7.592 1.00 65.88 114 ILE A CA 1
ATOM 840 C C . ILE A 1 114 ? 5.408 5.770 9.104 1.00 65.88 114 ILE A C 1
ATOM 842 O O . ILE A 1 114 ? 4.748 4.983 9.782 1.00 65.88 114 ILE A O 1
ATOM 846 N N . ARG A 1 115 ? 6.285 6.597 9.682 1.00 65.25 115 ARG A N 1
ATOM 847 C CA . ARG A 1 115 ? 6.490 6.656 11.138 1.00 65.25 115 ARG A CA 1
ATOM 848 C C . ARG A 1 115 ? 5.222 7.007 11.925 1.00 65.25 115 ARG A C 1
ATOM 850 O O . ARG A 1 115 ? 5.205 6.735 13.126 1.00 65.25 115 ARG A O 1
ATOM 857 N N . GLN A 1 116 ? 4.226 7.607 11.273 1.00 62.78 116 GLN A N 1
ATOM 858 C CA . GLN A 1 116 ? 2.948 8.044 11.835 1.00 62.78 116 GLN A CA 1
ATOM 859 C C . GLN A 1 116 ? 1.829 7.008 11.659 1.00 62.78 116 GLN A C 1
ATOM 861 O O . GLN A 1 116 ? 0.793 7.127 12.312 1.00 62.78 116 GLN A O 1
ATOM 866 N N . ILE A 1 117 ? 2.018 5.980 10.819 1.00 61.94 117 ILE A N 1
ATOM 867 C CA . ILE A 1 117 ? 1.022 4.918 10.674 1.00 61.94 117 ILE A CA 1
ATOM 868 C C . ILE A 1 117 ? 1.008 4.101 11.966 1.00 61.94 117 ILE A C 1
ATOM 870 O O . ILE A 1 117 ? 2.060 3.608 12.391 1.00 61.94 117 ILE A O 1
ATOM 874 N N . PRO A 1 118 ? -0.163 3.912 12.599 1.00 55.69 118 PRO A N 1
ATOM 875 C CA . PRO A 1 118 ? -0.271 3.044 13.754 1.00 55.69 118 PRO A CA 1
ATOM 876 C C . PRO A 1 118 ? 0.038 1.608 13.328 1.00 55.69 118 PRO A C 1
ATOM 878 O O . PRO A 1 118 ? -0.801 0.906 12.760 1.00 55.69 118 PRO A O 1
ATOM 881 N N . VAL A 1 119 ? 1.256 1.157 13.624 1.00 56.44 119 VAL A N 1
ATOM 882 C CA . VAL A 1 119 ? 1.606 -0.257 13.546 1.00 56.44 119 VAL A CA 1
ATOM 883 C C . VAL A 1 119 ? 0.747 -0.943 14.597 1.00 56.44 119 VAL A C 1
ATOM 885 O O . VAL A 1 119 ? 0.903 -0.702 15.797 1.00 56.44 119 VAL A O 1
ATOM 888 N N . SER A 1 120 ? -0.218 -1.752 14.163 1.00 51.97 120 SER A N 1
ATOM 889 C CA . SER A 1 120 ? -0.925 -2.617 15.100 1.00 51.97 120 SER A CA 1
ATOM 890 C C . SER A 1 120 ? 0.137 -3.519 15.708 1.00 51.97 120 SER A C 1
ATOM 892 O O . SER A 1 120 ? 0.715 -4.341 15.003 1.00 51.97 120 SER A O 1
ATOM 894 N N . SER A 1 121 ? 0.459 -3.317 16.990 1.00 47.50 121 SER A N 1
ATOM 895 C CA . SER A 1 121 ? 1.467 -4.139 17.653 1.00 47.50 121 SER A CA 1
ATOM 896 C C . SER A 1 121 ? 1.103 -5.604 17.426 1.00 47.50 121 SER A C 1
ATOM 898 O O . SER A 1 121 ? -0.076 -5.972 17.485 1.00 47.50 121 SER A O 1
ATOM 900 N N . ALA A 1 122 ? 2.091 -6.455 17.148 1.00 49.56 122 ALA A N 1
ATOM 901 C CA . ALA A 1 122 ? 1.849 -7.883 16.948 1.00 49.56 122 ALA A CA 1
ATOM 902 C C . ALA A 1 122 ? 1.031 -8.490 18.114 1.00 49.56 122 ALA A C 1
ATOM 904 O O . ALA A 1 122 ? 0.257 -9.426 17.915 1.00 49.56 122 ALA A O 1
ATOM 905 N N . GLU A 1 123 ? 1.127 -7.914 19.319 1.00 44.28 123 GLU A N 1
ATOM 906 C CA . GLU A 1 123 ? 0.266 -8.220 20.466 1.00 44.28 123 GLU A CA 1
ATOM 907 C C . GLU A 1 123 ? -1.218 -7.912 20.235 1.00 44.28 123 GLU A C 1
ATOM 909 O O . GLU A 1 123 ? -2.055 -8.766 20.516 1.00 44.28 123 GLU A O 1
ATOM 914 N N . SER A 1 124 ? -1.565 -6.756 19.667 1.00 46.81 124 SER A N 1
ATOM 915 C CA . SER A 1 124 ? -2.951 -6.361 19.366 1.00 46.81 124 SER A CA 1
ATOM 916 C C . SER A 1 124 ? -3.620 -7.313 18.365 1.00 46.81 124 SER A C 1
ATOM 918 O O . SER A 1 124 ? -4.800 -7.652 18.497 1.00 46.81 124 SER A O 1
ATOM 920 N N . VAL A 1 125 ? -2.856 -7.803 17.383 1.00 52.72 125 VAL A N 1
ATOM 921 C CA . VAL A 1 125 ? -3.333 -8.766 16.375 1.00 52.72 125 VAL A CA 1
ATOM 922 C C . VAL A 1 125 ? -3.447 -10.178 16.960 1.00 52.72 125 VAL A C 1
ATOM 924 O O . VAL A 1 125 ? -4.456 -10.855 16.736 1.00 52.72 125 VAL A O 1
ATOM 927 N N . ARG A 1 126 ? -2.483 -10.612 17.789 1.00 54.09 126 ARG A N 1
ATOM 928 C CA . ARG A 1 126 ? -2.580 -11.874 18.552 1.00 54.09 126 ARG A CA 1
ATOM 929 C C . ARG A 1 126 ? -3.778 -11.871 19.502 1.00 54.09 126 ARG A C 1
ATOM 931 O O . ARG A 1 126 ? -4.469 -12.886 19.603 1.00 54.09 126 ARG A O 1
ATOM 938 N N . LEU A 1 127 ? -4.058 -10.742 20.155 1.00 52.03 127 LEU A N 1
ATOM 939 C CA . LEU A 1 127 ? -5.209 -10.587 21.043 1.00 52.03 127 LEU A CA 1
ATOM 940 C C . LEU A 1 127 ? -6.523 -10.716 20.260 1.00 52.03 127 LEU A C 1
ATOM 942 O O . LEU A 1 127 ? -7.389 -11.495 20.651 1.00 52.03 127 LEU A O 1
ATOM 946 N N . ARG A 1 128 ? -6.645 -10.048 19.102 1.00 55.03 128 ARG A N 1
ATOM 947 C CA . ARG A 1 128 ? -7.817 -10.181 18.216 1.00 55.03 128 ARG A CA 1
ATOM 948 C C . ARG A 1 128 ? -8.009 -11.606 17.697 1.00 55.03 128 ARG A C 1
ATOM 950 O O . ARG A 1 128 ? -9.144 -12.073 17.668 1.00 55.03 128 ARG A O 1
ATOM 957 N N . ARG A 1 129 ? -6.935 -12.329 17.349 1.00 55.66 129 ARG A N 1
ATOM 958 C CA . ARG A 1 129 ? -7.023 -13.751 16.958 1.00 55.66 129 ARG A CA 1
ATOM 959 C C . ARG A 1 129 ? -7.471 -14.647 18.109 1.00 55.66 129 ARG A C 1
ATOM 961 O O . ARG A 1 129 ? -8.312 -15.511 17.889 1.00 55.66 129 ARG A O 1
ATOM 968 N N . ARG A 1 130 ? -6.975 -14.429 19.333 1.00 55.34 130 ARG A N 1
ATOM 969 C CA . ARG A 1 130 ? -7.440 -15.169 20.521 1.00 55.34 130 ARG A CA 1
ATOM 970 C C . ARG A 1 130 ? -8.920 -14.913 20.797 1.00 55.34 1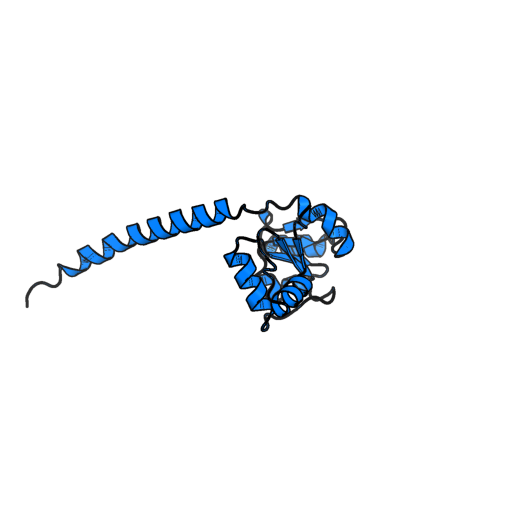30 ARG A C 1
ATOM 972 O O . ARG A 1 130 ? -9.675 -15.863 20.969 1.00 55.34 130 ARG A O 1
ATOM 979 N N . VAL A 1 131 ? -9.352 -13.654 20.765 1.00 56.62 131 VAL A N 1
ATOM 980 C CA . VAL A 1 131 ? -10.759 -13.286 20.993 1.00 56.62 131 VAL A CA 1
ATOM 981 C C . VAL A 1 131 ? -11.663 -13.819 19.873 1.00 56.62 131 VAL A C 1
ATOM 983 O O . VAL A 1 131 ? -12.723 -14.371 20.156 1.00 56.62 131 VAL A O 1
ATOM 986 N N . GLY A 1 132 ? -11.234 -13.737 18.610 1.00 52.50 132 GLY A N 1
ATOM 987 C CA . GLY A 1 132 ? -11.965 -14.277 17.459 1.00 52.50 132 GLY A CA 1
ATOM 988 C C . GLY A 1 132 ? -12.073 -15.806 17.462 1.00 52.50 132 GLY A C 1
ATOM 989 O O . GLY A 1 132 ? -13.138 -16.339 17.156 1.00 52.50 132 GLY A O 1
ATOM 990 N N . ALA A 1 133 ? -11.018 -16.519 17.867 1.00 55.44 133 ALA A N 1
ATOM 991 C CA . ALA A 1 133 ? -11.036 -17.976 18.011 1.00 55.44 133 ALA A CA 1
ATOM 992 C C . ALA A 1 133 ? -11.979 -18.432 19.139 1.00 55.44 133 ALA A C 1
ATOM 994 O O . ALA A 1 133 ? -12.773 -19.353 18.945 1.00 55.44 133 ALA A O 1
ATOM 995 N N . VAL A 1 134 ? -11.963 -17.742 20.285 1.00 53.94 134 VAL A N 1
ATOM 996 C CA . VAL A 1 134 ? -12.874 -18.015 21.413 1.00 53.94 134 VAL A CA 1
ATOM 997 C C . VAL A 1 134 ? -14.331 -17.701 21.041 1.00 53.94 134 VAL A C 1
ATOM 999 O O . VAL A 1 134 ? -15.233 -18.493 21.314 1.00 53.94 134 VAL A O 1
ATOM 1002 N N . ALA A 1 135 ? -14.583 -16.591 20.342 1.00 49.09 135 ALA A N 1
ATOM 1003 C CA . ALA A 1 135 ? -15.917 -16.249 19.843 1.00 49.09 135 ALA A CA 1
ATOM 1004 C C . ALA A 1 135 ? -16.418 -17.235 18.765 1.00 49.09 135 ALA A C 1
ATOM 1006 O O . ALA A 1 135 ? -17.610 -17.552 18.715 1.00 49.09 135 ALA A O 1
ATOM 1007 N N . GLY A 1 136 ? -15.516 -17.763 17.931 1.00 45.53 136 GLY A N 1
ATOM 1008 C CA . GLY A 1 136 ? -15.802 -18.837 16.977 1.00 45.53 136 GLY A CA 1
ATOM 1009 C C . GLY A 1 136 ? -16.172 -20.159 17.657 1.00 45.53 136 GLY A C 1
ATOM 1010 O O . GLY A 1 136 ? -17.108 -20.830 17.221 1.00 45.53 136 GLY A O 1
ATOM 1011 N N . GLN A 1 137 ? -15.522 -20.498 18.777 1.00 50.44 137 GLN A N 1
ATOM 1012 C CA . GLN A 1 137 ? -15.876 -21.670 19.588 1.00 50.44 137 GLN A CA 1
ATOM 1013 C C . GLN A 1 137 ? -17.256 -21.530 20.248 1.00 50.44 137 GLN A C 1
ATOM 1015 O O . GLN A 1 137 ? -18.037 -22.486 20.239 1.00 50.44 137 GLN A O 1
ATOM 1020 N N . LEU A 1 138 ? -17.610 -20.334 20.731 1.00 48.81 138 LEU A N 1
ATOM 1021 C CA . LEU A 1 138 ? -18.924 -20.051 21.326 1.00 48.81 138 LEU A CA 1
ATOM 1022 C C . LEU A 1 138 ? -20.078 -20.125 20.311 1.00 48.81 138 LEU A C 1
ATOM 1024 O O . LEU A 1 138 ? -21.187 -20.525 20.668 1.00 48.81 138 LEU A O 1
ATOM 1028 N N . LYS A 1 139 ? -19.830 -19.835 19.026 1.00 44.03 139 LYS A N 1
ATOM 1029 C CA . LYS A 1 139 ? -20.831 -20.038 17.961 1.00 44.03 139 LYS A CA 1
ATOM 1030 C C . LYS A 1 139 ? -21.057 -21.512 17.594 1.00 44.03 139 LYS A C 1
ATOM 1032 O O . LYS A 1 139 ? -22.064 -21.814 16.955 1.00 44.03 139 LYS A O 1
ATOM 1037 N N . SER A 1 140 ? -20.206 -22.444 18.037 1.00 47.22 140 SER A N 1
ATOM 1038 C CA . SER A 1 140 ? -20.368 -23.876 17.732 1.00 47.22 140 SER A CA 1
ATOM 1039 C C . SER A 1 140 ? -21.382 -24.604 18.635 1.00 47.22 140 SER A C 1
ATOM 1041 O O . SER A 1 140 ? -21.934 -25.632 18.232 1.00 47.22 140 SER A O 1
ATOM 1043 N N . ALA A 1 141 ? -21.733 -24.040 19.800 1.00 49.50 141 ALA A N 1
ATOM 1044 C CA . ALA A 1 141 ? -22.648 -24.674 20.758 1.00 49.50 141 ALA A CA 1
ATOM 1045 C C . ALA A 1 141 ? -24.112 -24.750 20.268 1.00 49.50 141 ALA A C 1
ATOM 1047 O O . ALA A 1 141 ? -24.849 -25.658 20.657 1.00 49.50 141 ALA A O 1
ATOM 1048 N N . ARG A 1 142 ? -24.539 -23.867 19.348 1.00 49.12 142 ARG A N 1
ATOM 1049 C CA . ARG A 1 142 ? -25.876 -23.957 18.721 1.00 49.12 142 ARG A CA 1
ATOM 1050 C C . ARG A 1 142 ? -25.995 -25.083 17.686 1.00 49.12 142 ARG A C 1
ATOM 1052 O O . ARG A 1 142 ? -27.114 -25.465 17.358 1.00 49.12 142 ARG A O 1
ATOM 1059 N N . SER A 1 143 ? -24.884 -25.662 17.218 1.00 49.97 143 SER A N 1
ATOM 1060 C CA . SER A 1 143 ? -24.911 -26.800 16.281 1.00 49.97 143 SER A CA 1
ATOM 1061 C C . SER A 1 143 ? -25.061 -28.165 16.970 1.00 49.97 143 SER A C 1
ATOM 1063 O O . SER A 1 143 ? -25.407 -29.149 16.316 1.00 49.97 143 SER A O 1
ATOM 1065 N N . ILE A 1 144 ? -24.860 -28.229 18.292 1.00 53.91 144 ILE A N 1
ATOM 1066 C CA . ILE A 1 144 ? -24.903 -29.487 19.050 1.00 53.91 144 ILE A CA 1
ATOM 1067 C C . ILE A 1 144 ? -26.340 -29.811 19.502 1.00 53.91 144 ILE A C 1
ATOM 1069 O O . ILE A 1 144 ? -26.770 -30.958 19.402 1.00 53.91 144 ILE A O 1
ATOM 1073 N N . TYR A 1 145 ? -27.151 -28.807 19.862 1.00 50.06 145 TYR A N 1
ATOM 1074 C CA . TYR A 1 145 ? -28.556 -29.023 20.255 1.00 50.06 145 TYR A CA 1
ATOM 1075 C C . TYR A 1 145 ? -29.523 -29.291 19.085 1.00 50.06 145 TYR A C 1
ATOM 1077 O O . TYR A 1 145 ? -30.633 -29.776 19.302 1.00 50.06 145 TYR A O 1
ATOM 1085 N N . GLY A 1 146 ? -29.112 -29.056 17.835 1.00 46.31 146 GLY A N 1
ATOM 1086 C CA . GLY A 1 146 ? -29.931 -29.360 16.653 1.00 46.31 146 GLY A CA 1
ATOM 1087 C C . GLY A 1 146 ? -30.016 -30.852 16.306 1.00 46.31 146 GLY A C 1
ATOM 1088 O O . GLY A 1 146 ? -30.881 -31.251 15.527 1.00 46.31 146 GLY A O 1
ATOM 1089 N N . ARG A 1 147 ? -29.146 -31.699 16.878 1.00 48.94 147 ARG A N 1
ATOM 1090 C CA . ARG A 1 147 ? -29.018 -33.110 16.475 1.00 48.94 147 ARG A CA 1
ATOM 1091 C C . ARG A 1 147 ? -29.813 -34.103 17.337 1.00 48.94 147 ARG A C 1
ATOM 1093 O O . ARG A 1 147 ? -29.906 -35.266 16.968 1.00 48.94 147 ARG A O 1
ATOM 1100 N N . MET A 1 148 ? -30.468 -33.651 18.413 1.00 52.19 148 MET A N 1
ATOM 1101 C CA . MET A 1 148 ? -31.353 -34.493 19.245 1.00 52.19 148 MET A CA 1
ATOM 1102 C C . MET A 1 148 ? -32.827 -34.501 18.800 1.00 52.19 148 MET A C 1
ATOM 1104 O O . MET A 1 148 ? -33.634 -35.238 19.365 1.00 52.19 148 MET A O 1
ATOM 1108 N N . ARG A 1 149 ? -33.199 -33.731 17.765 1.00 51.84 149 ARG A N 1
ATOM 1109 C CA . ARG A 1 149 ? -34.579 -33.691 17.240 1.00 51.84 149 ARG A CA 1
ATOM 1110 C C . ARG A 1 149 ? -34.810 -34.539 15.984 1.00 51.84 149 ARG A C 1
ATOM 1112 O O . ARG A 1 149 ? -35.864 -34.419 15.372 1.00 51.84 149 ARG A O 1
ATOM 1119 N N . ARG A 1 150 ? -33.888 -35.439 15.624 1.00 48.56 150 ARG A N 1
ATOM 1120 C CA . ARG A 1 150 ? -34.207 -36.582 14.747 1.00 48.56 150 ARG A CA 1
ATOM 1121 C C . ARG A 1 150 ? -34.497 -37.804 15.609 1.00 48.56 150 ARG A C 1
ATOM 1123 O O . ARG A 1 150 ? -33.709 -38.730 15.744 1.00 48.56 150 ARG A O 1
ATOM 1130 N N . ARG A 1 151 ? -35.651 -37.705 16.265 1.00 48.16 151 ARG A N 1
ATOM 1131 C CA . ARG A 1 151 ? -36.386 -38.801 16.887 1.00 48.16 151 ARG A CA 1
ATOM 1132 C C . ARG A 1 151 ? -36.907 -39.714 15.776 1.00 48.16 151 ARG A C 1
ATOM 1134 O O . ARG A 1 151 ? -37.379 -39.201 14.770 1.00 48.16 151 ARG A O 1
ATOM 1141 N N . ARG A 1 152 ? -36.903 -41.018 16.059 1.00 48.03 152 ARG A N 1
ATOM 1142 C CA . ARG A 1 152 ? -38.043 -41.928 15.868 1.00 48.03 152 ARG A CA 1
ATOM 1143 C C . ARG A 1 152 ? -38.905 -41.670 14.627 1.00 48.03 152 ARG A C 1
ATOM 1145 O O . ARG A 1 152 ? -39.829 -40.864 14.693 1.00 48.03 152 ARG A O 1
ATOM 1152 N N . THR A 1 153 ? -38.670 -42.486 13.614 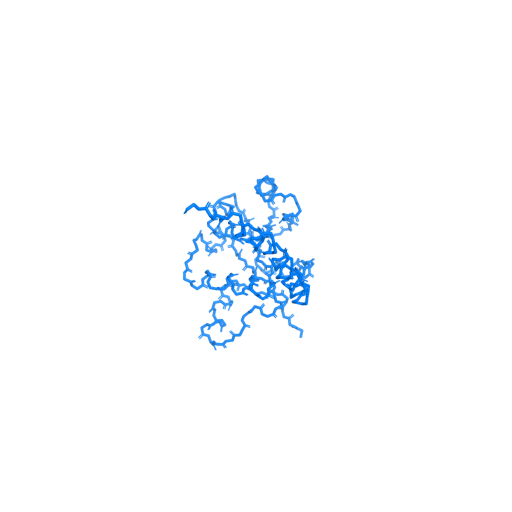1.00 44.47 153 THR A N 1
ATOM 1153 C CA . THR A 1 153 ? -39.699 -43.205 12.850 1.00 44.47 153 THR A CA 1
ATOM 1154 C C . THR A 1 153 ? -39.060 -44.495 12.390 1.00 44.47 153 THR A C 1
ATOM 1156 O O . THR A 1 153 ? -37.923 -44.388 11.876 1.00 44.47 153 THR A O 1
#

Sequence (153 aa):
MSDRYVLVEDAIADRREGRDPVAGACVVVPGSAAGGPAELVGAIVDVLIEAERAGAACVLLAGEKRDLDTAVAAVCRYVVADRPEVLEEARQLFGPDRVQQVESVAVDQIRSWIRQIPVSSAESVRLRRRVGAVAGQLKSARSIYGRMRRRRT

Foldseek 3Di:
DDQQADELVRCLVCVVVVHRSAQRHAYEFEFVVVVTDQADDDSSVVSLVSNVVLQHAYEYEDADLSSCVGPSVVSHLAYEYADPVNQVSCCVVNNPVRYYHDNDSPPVRCSVVSVVPPRCNSVNVVVVVVVVVVVVVVVCVVVVVVPVPPDDD

Secondary structure (DSSP, 8-state):
---SEEEHHHHHHHHHTT--S-TT-EEEEE-GGGT--SS--HHHHHHHHHHHHHTPPEEEEESSGGGTTSHHHHH-SEEEESSHHHHHHHHHHH-GGGEEE-S---HHHHHHHHTTS----HHHHHHHHHHHHHHHHHTTGGGTGGGTT----

Organism: NCBI:txid1783498